Protein AF-A0AAU2F247-F1 (afdb_monomer_lite)

Sequence (171 aa):
MTEKNTLPVDIETMRTSARTVLAPDAQAPSAPELDTLTLLLTGHLALVIPELERVAAGRGDDDDMPRVCARMAISESRRKLGITPGPGLSAQLAYARRLSRSLNALCDHYEDLHADCRQTEALPLPHSTGLLLQPRCGCSCHDHTEAASAQPSVSPHQGLGKSVDARPVAS

Secondary structure (DSSP, 8-state):
------PPP-HHHHHHHHHTTT-TTPPPPPHHHHHHHHHHHHHHHHHHHHHHHHHHHH---TT-HHHHHHHHHHHHHHHHHTPPPPSSHHHHHHHHHHHHHHHHHHHHHHHHHTTT-TTS--EEPTT-SS-EE-----STTS--GGGS-----------------------

Radius of gyration: 27.27 Å; chains: 1; bounding box: 109×45×40 Å

pLDDT: mean 77.47, std 20.23, range [32.44, 97.75]

Structure (mmCIF, N/CA/C/O backbone):
data_AF-A0AAU2F247-F1
#
_entry.id   AF-A0AAU2F247-F1
#
loop_
_atom_site.group_PDB
_atom_site.id
_atom_site.type_symbol
_atom_site.label_atom_id
_atom_site.label_alt_id
_atom_site.label_comp_id
_atom_site.label_asym_id
_atom_site.label_entity_id
_atom_site.label_seq_id
_atom_site.pdbx_PDB_ins_code
_atom_site.Cartn_x
_atom_site.Cartn_y
_atom_site.Cartn_z
_atom_site.occupancy
_atom_site.B_iso_or_equiv
_atom_site.auth_seq_id
_atom_site.auth_comp_id
_atom_site.auth_asym_id
_atom_site.auth_atom_id
_atom_site.pdbx_PDB_model_num
ATOM 1 N N . MET A 1 1 ? 25.758 -14.822 6.955 1.00 32.44 1 MET A N 1
ATOM 2 C CA . MET A 1 1 ? 25.325 -13.935 5.858 1.00 32.44 1 MET A CA 1
ATOM 3 C C . MET A 1 1 ? 23.984 -14.467 5.406 1.00 32.44 1 MET A C 1
ATOM 5 O O . MET A 1 1 ? 23.939 -15.553 4.852 1.00 32.44 1 MET A O 1
ATOM 9 N N . THR A 1 2 ? 22.898 -13.829 5.837 1.00 33.75 2 THR A N 1
ATOM 10 C CA . THR A 1 2 ? 21.540 -14.359 5.662 1.00 33.75 2 THR A CA 1
ATOM 11 C C . THR A 1 2 ? 21.053 -13.978 4.274 1.00 33.75 2 THR A C 1
ATOM 13 O O . THR A 1 2 ? 20.750 -12.814 4.022 1.00 33.75 2 THR A O 1
ATOM 16 N N . GLU A 1 3 ? 21.040 -14.959 3.383 1.00 38.84 3 GLU A N 1
ATOM 17 C CA . GLU A 1 3 ? 20.432 -14.903 2.060 1.00 38.84 3 GLU A CA 1
ATOM 18 C C . GLU A 1 3 ? 18.950 -14.536 2.235 1.00 38.84 3 GLU A C 1
ATOM 20 O O . GLU A 1 3 ? 18.140 -15.322 2.731 1.00 38.84 3 GLU A O 1
ATOM 25 N N . LYS A 1 4 ? 18.599 -13.277 1.947 1.00 40.19 4 LYS A N 1
ATOM 26 C CA . LYS A 1 4 ? 17.208 -12.823 1.956 1.00 40.19 4 LYS A CA 1
ATOM 27 C C . LYS A 1 4 ? 16.570 -13.295 0.661 1.00 40.19 4 LYS A C 1
ATOM 29 O O . LYS A 1 4 ? 16.493 -12.550 -0.307 1.00 40.19 4 LYS A O 1
ATOM 34 N N . ASN A 1 5 ? 16.102 -14.536 0.671 1.00 40.69 5 ASN A N 1
ATOM 35 C CA . ASN A 1 5 ? 15.157 -15.024 -0.319 1.00 40.69 5 ASN A CA 1
ATOM 36 C C . ASN A 1 5 ? 13.810 -14.315 -0.071 1.00 40.69 5 ASN A C 1
ATOM 38 O O . ASN A 1 5 ? 12.922 -14.845 0.595 1.00 40.69 5 ASN A O 1
ATOM 42 N N . THR A 1 6 ? 13.700 -13.050 -0.485 1.00 50.34 6 THR A N 1
ATOM 43 C CA . THR A 1 6 ? 12.452 -12.287 -0.429 1.00 50.34 6 THR A CA 1
ATOM 44 C C . THR A 1 6 ? 11.527 -12.837 -1.497 1.00 50.34 6 THR A C 1
ATOM 46 O O . THR A 1 6 ? 11.653 -12.503 -2.674 1.00 50.34 6 THR A O 1
ATOM 49 N N . LEU A 1 7 ? 10.608 -13.706 -1.078 1.00 57.16 7 LEU A N 1
ATOM 50 C CA . LEU A 1 7 ? 9.407 -13.971 -1.858 1.00 57.16 7 LEU A CA 1
ATOM 51 C C . LEU A 1 7 ? 8.731 -12.621 -2.162 1.00 57.16 7 LEU A C 1
ATOM 53 O O . LEU A 1 7 ? 8.728 -11.749 -1.283 1.00 57.16 7 LEU A O 1
ATOM 57 N N . PRO A 1 8 ? 8.204 -12.422 -3.383 1.00 70.94 8 PRO A N 1
ATOM 58 C CA . PRO A 1 8 ? 7.508 -11.191 -3.734 1.00 70.94 8 PRO A CA 1
ATOM 59 C C . PRO A 1 8 ? 6.385 -10.922 -2.727 1.00 70.94 8 PRO A C 1
ATOM 61 O O . PRO A 1 8 ? 5.745 -11.852 -2.229 1.00 70.94 8 PRO A O 1
ATOM 64 N N . VAL A 1 9 ? 6.177 -9.648 -2.393 1.00 84.25 9 VAL A N 1
ATOM 65 C CA . VAL A 1 9 ? 5.098 -9.241 -1.486 1.00 84.25 9 VAL A CA 1
ATOM 66 C C . VAL A 1 9 ? 3.746 -9.687 -2.043 1.00 84.25 9 VAL A C 1
ATOM 68 O O . VAL A 1 9 ? 3.483 -9.567 -3.237 1.00 84.25 9 VAL A O 1
ATOM 71 N N . ASP A 1 10 ? 2.877 -10.195 -1.171 1.00 89.31 10 ASP A N 1
ATOM 72 C CA . ASP A 1 10 ? 1.531 -10.617 -1.556 1.00 89.31 10 ASP A CA 1
ATOM 73 C C . ASP A 1 10 ? 0.613 -9.394 -1.704 1.00 89.31 10 ASP A C 1
ATOM 75 O O . ASP A 1 10 ? -0.047 -8.943 -0.759 1.00 89.31 10 ASP A O 1
ATOM 79 N N . ILE A 1 11 ? 0.614 -8.832 -2.913 1.00 91.31 11 ILE A N 1
ATOM 80 C CA . ILE A 1 11 ? -0.164 -7.645 -3.266 1.00 91.31 11 ILE A CA 1
ATOM 81 C C . ILE A 1 11 ? -1.672 -7.895 -3.149 1.00 91.31 11 ILE A C 1
ATOM 83 O O . ILE A 1 11 ? -2.408 -7.004 -2.717 1.00 91.31 11 ILE A O 1
ATOM 87 N N . GLU A 1 12 ? -2.151 -9.099 -3.468 1.00 91.50 12 GLU A N 1
ATOM 88 C CA . GLU A 1 12 ? -3.576 -9.429 -3.385 1.00 91.50 12 GLU A CA 1
ATOM 89 C C . GLU A 1 12 ? -4.066 -9.402 -1.932 1.00 91.50 12 GLU A C 1
ATOM 91 O O . GLU A 1 12 ? -5.076 -8.756 -1.615 1.00 91.50 12 GLU A O 1
ATOM 96 N N . THR A 1 13 ? -3.307 -10.012 -1.019 1.00 92.62 13 THR A N 1
ATOM 97 C CA . THR A 1 13 ? -3.592 -9.970 0.420 1.00 92.62 13 THR A CA 1
ATOM 98 C C . THR A 1 13 ? -3.539 -8.538 0.962 1.00 92.62 13 THR A C 1
ATOM 100 O O . THR A 1 13 ? -4.414 -8.128 1.742 1.00 92.62 13 THR A O 1
ATOM 103 N N . MET A 1 14 ? -2.558 -7.735 0.536 1.00 95.50 14 MET A N 1
ATOM 104 C CA . MET A 1 14 ? -2.442 -6.327 0.940 1.00 95.50 14 MET A CA 1
ATOM 105 C C . MET A 1 14 ? -3.638 -5.489 0.467 1.00 95.50 14 MET A C 1
ATOM 107 O O . MET A 1 14 ? -4.233 -4.763 1.271 1.00 95.50 14 MET A O 1
ATOM 111 N N . ARG A 1 15 ? -4.045 -5.622 -0.803 1.00 94.50 15 ARG A N 1
ATOM 112 C CA . ARG A 1 15 ? -5.218 -4.935 -1.372 1.00 94.50 15 ARG A CA 1
ATOM 113 C C . ARG A 1 15 ? -6.506 -5.347 -0.671 1.00 94.50 15 ARG A C 1
ATOM 115 O O . ARG A 1 15 ? -7.331 -4.489 -0.354 1.00 94.50 15 ARG A O 1
ATOM 122 N N . THR A 1 16 ? -6.671 -6.638 -0.392 1.00 93.25 16 THR A N 1
ATOM 123 C CA . THR A 1 16 ? -7.823 -7.156 0.357 1.00 93.25 16 THR A CA 1
ATOM 124 C C . THR A 1 16 ? -7.899 -6.508 1.738 1.00 93.25 16 THR A C 1
ATOM 126 O O . THR A 1 16 ? -8.932 -5.947 2.099 1.00 93.25 16 THR A O 1
ATOM 129 N N . SER A 1 17 ? -6.775 -6.465 2.459 1.00 92.25 17 SER A N 1
ATOM 130 C CA . SER A 1 17 ? -6.684 -5.832 3.782 1.00 92.25 17 SER A CA 1
ATOM 131 C C . SER A 1 17 ? -6.992 -4.327 3.740 1.00 92.25 17 SER A C 1
ATOM 133 O O . SER A 1 17 ? -7.714 -3.813 4.593 1.00 92.25 17 SER A O 1
ATOM 135 N N . ALA A 1 18 ? -6.476 -3.608 2.737 1.00 93.31 18 ALA A N 1
ATOM 136 C CA . ALA A 1 18 ? -6.719 -2.175 2.556 1.00 93.31 18 ALA A CA 1
ATOM 137 C C . ALA A 1 18 ? -8.188 -1.853 2.236 1.00 93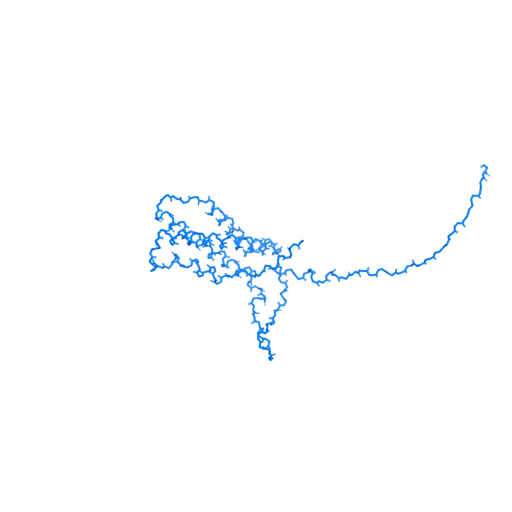.31 18 ALA A C 1
ATOM 139 O O . ALA A 1 18 ? -8.714 -0.818 2.653 1.00 93.31 18 ALA A O 1
ATOM 140 N N . ARG A 1 19 ? -8.873 -2.725 1.489 1.00 90.75 19 ARG A N 1
ATOM 141 C CA . ARG A 1 19 ? -10.272 -2.518 1.087 1.00 90.75 19 ARG A CA 1
ATOM 142 C C . ARG A 1 19 ? -11.252 -2.649 2.252 1.00 90.75 19 ARG A C 1
ATOM 144 O O . ARG A 1 19 ? -12.287 -1.986 2.216 1.00 90.75 19 ARG A O 1
ATOM 151 N N . THR A 1 20 ? -10.899 -3.380 3.310 1.00 88.88 20 THR A N 1
ATOM 152 C CA . THR A 1 20 ? -11.752 -3.612 4.489 1.00 88.88 20 THR A CA 1
ATOM 153 C C . THR A 1 20 ? -12.327 -2.328 5.108 1.00 88.88 20 THR A C 1
ATOM 155 O O . THR A 1 20 ? -13.498 -2.306 5.466 1.00 88.88 20 THR A O 1
ATOM 158 N N . VAL A 1 21 ? -11.562 -1.227 5.199 1.00 86.56 21 VAL A N 1
ATOM 159 C CA . VAL A 1 21 ? -12.059 0.059 5.765 1.00 86.56 21 VAL A CA 1
ATOM 160 C C . VAL A 1 21 ? -12.535 1.079 4.729 1.00 86.56 21 VAL A C 1
ATOM 162 O O . VAL A 1 21 ? -12.974 2.180 5.097 1.00 86.56 21 VAL A O 1
ATOM 165 N N . LEU A 1 22 ? -12.362 0.768 3.443 1.00 85.94 22 LEU A N 1
ATOM 166 C CA . LEU A 1 22 ? -12.654 1.670 2.330 1.00 85.94 22 LEU A CA 1
ATOM 167 C C . LEU A 1 22 ? -13.985 1.361 1.642 1.00 85.94 22 LEU A C 1
ATOM 169 O O . LEU A 1 22 ? -14.451 2.215 0.889 1.00 85.94 22 LEU A O 1
ATOM 173 N N . ALA A 1 23 ? -14.592 0.193 1.884 1.00 80.81 23 ALA A N 1
ATOM 174 C CA . ALA A 1 23 ? -15.866 -0.151 1.263 1.00 80.81 23 ALA A CA 1
ATOM 175 C C . ALA A 1 23 ? -16.963 0.873 1.651 1.00 80.81 23 ALA A C 1
ATOM 177 O O . ALA A 1 23 ? -17.081 1.214 2.834 1.00 80.81 23 ALA A O 1
ATOM 178 N N . PRO A 1 24 ? -17.740 1.399 0.680 1.00 68.25 24 PRO A N 1
ATOM 179 C CA . PRO A 1 24 ? -18.752 2.437 0.922 1.00 68.25 24 PRO A CA 1
ATOM 180 C C . PRO A 1 24 ? -19.832 2.036 1.933 1.00 68.25 24 PRO A C 1
ATOM 182 O O . PRO A 1 24 ? -20.401 2.892 2.605 1.00 68.25 24 PRO A O 1
ATOM 185 N N . ASP A 1 25 ? -20.095 0.738 2.027 1.00 71.06 25 ASP A N 1
ATOM 186 C CA . ASP A 1 25 ? -21.099 0.071 2.847 1.00 71.06 25 ASP A CA 1
ATOM 187 C C . ASP A 1 25 ? -20.491 -0.715 4.021 1.00 71.06 25 ASP A C 1
ATOM 189 O O . ASP A 1 25 ? -21.210 -1.425 4.725 1.00 71.06 25 ASP A O 1
ATOM 193 N N . ALA A 1 26 ? -19.182 -0.583 4.275 1.00 71.56 26 ALA A N 1
ATOM 194 C CA . ALA A 1 26 ? -18.562 -1.220 5.430 1.00 71.56 26 ALA A CA 1
ATOM 195 C C . ALA A 1 26 ? -19.202 -0.717 6.728 1.00 71.56 26 ALA A C 1
ATOM 197 O O . ALA A 1 26 ? -19.158 0.479 7.045 1.00 71.56 26 ALA A O 1
ATOM 198 N N . GLN A 1 27 ? -19.723 -1.655 7.520 1.00 74.31 27 GLN A N 1
ATOM 199 C CA . GLN A 1 27 ? -20.061 -1.394 8.910 1.00 74.31 27 GLN A CA 1
ATOM 200 C C . GLN A 1 27 ? -18.822 -0.839 9.622 1.00 74.31 27 GLN A C 1
ATOM 202 O O . GLN A 1 27 ? -17.719 -1.369 9.477 1.00 74.31 27 GLN A O 1
ATOM 207 N N . ALA A 1 28 ? -18.999 0.248 10.378 1.00 75.19 28 ALA A N 1
ATOM 208 C CA . ALA A 1 28 ? -17.896 0.848 11.117 1.00 75.19 28 ALA A CA 1
ATOM 209 C C . ALA A 1 28 ? -17.300 -0.192 12.087 1.00 75.19 28 ALA A C 1
ATOM 211 O O . ALA A 1 28 ? -18.057 -0.727 12.904 1.00 75.19 28 ALA A O 1
ATOM 212 N N . PRO A 1 29 ? -15.983 -0.472 12.019 1.00 84.69 29 PRO A N 1
ATOM 213 C CA . PRO A 1 29 ? -15.347 -1.410 12.931 1.00 84.69 29 PRO A CA 1
ATOM 214 C C . PRO A 1 29 ? -15.520 -0.950 14.377 1.00 84.69 29 PRO A C 1
ATOM 216 O O . PRO A 1 29 ? -15.470 0.252 14.670 1.00 84.69 29 PRO A O 1
ATOM 219 N N . SER A 1 30 ? -15.674 -1.901 15.290 1.00 88.81 30 SER A N 1
ATOM 220 C CA . SER A 1 30 ? -15.529 -1.625 16.716 1.00 88.81 30 SER A CA 1
ATOM 221 C C . SER A 1 30 ? -14.104 -1.142 17.025 1.00 88.81 30 SER A C 1
ATOM 223 O O . SER A 1 30 ? -13.172 -1.348 16.247 1.00 88.81 30 SER A O 1
ATOM 225 N N . ALA A 1 31 ? -13.911 -0.497 18.178 1.00 90.06 31 ALA A N 1
ATOM 226 C CA . ALA A 1 31 ? -12.588 -0.042 18.610 1.00 90.06 31 ALA A CA 1
ATOM 227 C C . ALA A 1 31 ? -11.493 -1.141 18.552 1.00 90.06 31 ALA A C 1
ATOM 229 O O . ALA A 1 31 ? -10.468 -0.891 17.921 1.00 90.06 31 ALA A O 1
ATOM 230 N N . PRO A 1 32 ? -11.689 -2.363 19.098 1.00 92.44 32 PRO A N 1
ATOM 231 C CA . PRO A 1 32 ? -10.650 -3.398 19.041 1.00 92.44 32 PRO A CA 1
ATOM 232 C C . PRO A 1 32 ? -10.385 -3.932 17.622 1.00 92.44 32 PRO A C 1
ATOM 234 O O . PRO A 1 32 ? -9.248 -4.270 17.283 1.00 92.44 32 PRO A O 1
ATOM 237 N N . GLU A 1 33 ? -11.410 -3.997 16.769 1.00 92.81 33 GLU A N 1
ATOM 238 C CA . GLU A 1 33 ? -11.241 -4.378 15.359 1.00 92.81 33 GLU A CA 1
ATOM 239 C C . GLU A 1 33 ? -10.436 -3.319 14.603 1.00 92.81 33 GLU A C 1
ATOM 241 O O . GLU A 1 33 ? -9.561 -3.651 13.804 1.00 92.81 33 GLU A O 1
ATOM 246 N N . LEU A 1 34 ? -10.692 -2.041 14.888 1.00 93.50 34 LEU A N 1
ATOM 247 C CA . LEU A 1 34 ? -9.968 -0.930 14.291 1.00 93.50 34 LEU A CA 1
ATOM 248 C C . LEU A 1 34 ? -8.493 -0.903 14.709 1.00 93.50 34 LEU A C 1
ATOM 250 O O . LEU A 1 34 ? -7.633 -0.647 13.863 1.00 93.50 34 LEU A O 1
ATOM 254 N N . ASP A 1 35 ? -8.191 -1.194 15.975 1.00 93.69 35 ASP A N 1
ATOM 255 C CA . ASP A 1 35 ? -6.814 -1.303 16.469 1.00 93.69 35 ASP A CA 1
ATOM 256 C C . ASP A 1 35 ? -6.075 -2.447 15.762 1.00 93.69 35 ASP A C 1
ATOM 258 O O . ASP A 1 35 ? -4.979 -2.260 15.227 1.00 93.69 35 ASP A O 1
ATOM 262 N N . THR A 1 36 ? -6.721 -3.613 15.671 1.00 95.38 36 THR A N 1
ATOM 263 C CA . THR A 1 36 ? -6.192 -4.790 14.964 1.00 95.38 36 THR A CA 1
ATOM 264 C C . THR A 1 36 ? -5.907 -4.473 13.498 1.00 95.38 36 THR A C 1
ATOM 266 O O . THR A 1 36 ? -4.840 -4.792 12.971 1.00 95.38 36 THR A O 1
ATOM 269 N N . LEU A 1 37 ? -6.839 -3.794 12.833 1.00 93.94 37 LEU A N 1
ATOM 270 C CA . LEU A 1 37 ? -6.707 -3.429 11.431 1.00 93.94 37 LEU A CA 1
ATOM 271 C C . LEU A 1 37 ? -5.626 -2.368 11.213 1.00 93.94 37 LEU A C 1
ATOM 273 O O . LEU A 1 37 ? -4.870 -2.447 10.251 1.00 93.94 37 LEU A O 1
ATOM 277 N N . THR A 1 38 ? -5.489 -1.412 12.129 1.00 95.75 38 THR A N 1
ATOM 278 C CA . THR A 1 38 ? -4.413 -0.413 12.087 1.00 95.75 38 THR A CA 1
ATOM 279 C C . THR A 1 38 ? -3.040 -1.074 12.210 1.00 95.75 38 THR A C 1
ATOM 281 O O . THR A 1 38 ? -2.128 -0.732 11.451 1.00 95.75 38 THR A O 1
ATOM 284 N N . LEU A 1 39 ? -2.895 -2.057 13.105 1.00 96.38 39 LEU A N 1
ATOM 285 C CA . LEU A 1 39 ? -1.674 -2.856 13.225 1.00 96.38 39 LEU A CA 1
ATOM 286 C C . LEU A 1 39 ? -1.388 -3.644 11.942 1.00 96.38 39 LEU A C 1
ATOM 288 O O . LEU A 1 39 ? -0.265 -3.592 11.441 1.00 96.38 39 LEU A O 1
ATOM 292 N N . LEU A 1 40 ? -2.398 -4.306 11.371 1.00 96.69 40 LEU A N 1
ATOM 293 C CA . LEU A 1 40 ? -2.263 -5.061 10.123 1.00 96.69 40 LEU A CA 1
ATOM 294 C C . LEU A 1 40 ? -1.804 -4.166 8.961 1.00 96.69 40 LEU A C 1
ATOM 296 O O . LEU A 1 40 ? -0.839 -4.487 8.271 1.00 96.69 40 LEU A O 1
ATOM 300 N N . LEU A 1 41 ? -2.454 -3.015 8.772 1.00 97.12 41 LEU A N 1
ATOM 301 C CA . LEU A 1 41 ? -2.105 -2.048 7.727 1.00 97.12 41 LEU A CA 1
ATOM 302 C C . LEU A 1 41 ? -0.687 -1.501 7.911 1.00 97.12 41 LEU A C 1
ATOM 304 O O . LEU A 1 41 ? 0.049 -1.349 6.938 1.00 97.12 41 LEU A O 1
ATOM 308 N N . THR A 1 42 ? -0.288 -1.229 9.154 1.00 97.50 42 THR A N 1
ATOM 309 C CA . THR A 1 42 ? 1.073 -0.781 9.475 1.00 97.50 42 THR A CA 1
ATOM 310 C C . THR A 1 42 ? 2.100 -1.872 9.165 1.00 97.50 42 THR A C 1
ATOM 312 O O . THR A 1 42 ? 3.146 -1.573 8.593 1.00 97.50 42 THR A O 1
ATOM 315 N N . GLY A 1 43 ? 1.788 -3.135 9.472 1.00 96.50 43 GLY A N 1
ATOM 316 C CA . GLY A 1 43 ? 2.618 -4.290 9.126 1.00 96.50 43 GLY A CA 1
ATOM 317 C C . GLY A 1 43 ? 2.806 -4.448 7.617 1.00 96.50 43 GLY A C 1
ATOM 318 O O . GLY A 1 43 ? 3.937 -4.557 7.151 1.00 96.50 43 GLY A O 1
ATOM 319 N N . HIS A 1 44 ? 1.725 -4.358 6.838 1.00 97.12 44 HIS A N 1
ATOM 320 C CA . HIS A 1 44 ? 1.797 -4.382 5.371 1.00 97.12 44 HIS A CA 1
ATOM 321 C C . HIS A 1 44 ? 2.653 -3.241 4.814 1.00 97.12 44 HIS A C 1
ATOM 323 O O . HIS A 1 44 ? 3.505 -3.468 3.956 1.00 97.12 44 HIS A O 1
ATOM 329 N N . LEU A 1 45 ? 2.488 -2.023 5.342 1.00 96.88 45 LEU A N 1
ATOM 330 C CA . LEU A 1 45 ? 3.310 -0.873 4.958 1.00 96.88 45 LEU A CA 1
ATOM 331 C C . LEU A 1 45 ? 4.796 -1.079 5.292 1.00 96.88 45 LEU A C 1
ATOM 333 O O . LEU A 1 45 ? 5.655 -0.720 4.489 1.00 96.88 45 LEU A O 1
ATOM 337 N N . ALA A 1 46 ? 5.104 -1.689 6.439 1.00 95.81 46 ALA A N 1
ATOM 338 C CA . ALA A 1 46 ? 6.473 -2.009 6.839 1.00 95.81 46 ALA A CA 1
ATOM 339 C C . ALA A 1 46 ? 7.148 -3.040 5.915 1.00 95.81 46 ALA A C 1
ATOM 341 O O . ALA A 1 46 ? 8.376 -3.057 5.837 1.00 95.81 46 ALA A O 1
ATOM 342 N N . LEU A 1 47 ? 6.369 -3.862 5.203 1.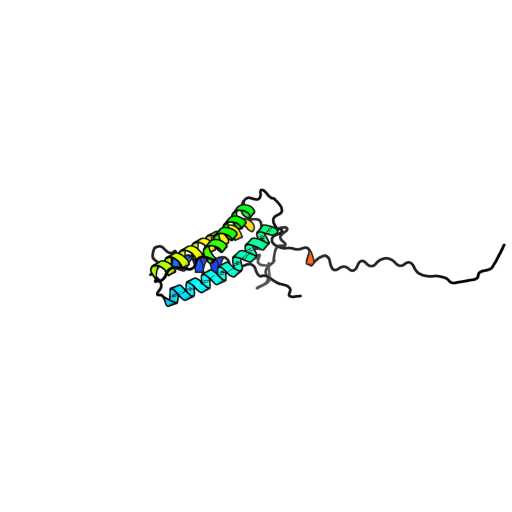00 94.75 47 LEU A N 1
ATOM 343 C CA . LEU A 1 47 ? 6.867 -4.817 4.211 1.00 94.75 47 LEU A CA 1
ATOM 344 C C . LEU A 1 47 ? 6.990 -4.199 2.813 1.00 94.75 47 LEU A C 1
ATOM 346 O O . LEU A 1 47 ? 8.038 -4.313 2.184 1.00 94.75 47 LEU A O 1
ATOM 350 N N . VAL A 1 48 ? 5.942 -3.528 2.325 1.00 95.56 48 VAL A N 1
ATOM 351 C CA . VAL A 1 48 ? 5.909 -3.043 0.935 1.00 95.56 48 VAL A CA 1
ATOM 352 C C . VAL A 1 48 ? 6.819 -1.839 0.707 1.00 95.56 48 VAL A C 1
ATOM 354 O O . VAL A 1 48 ? 7.407 -1.723 -0.360 1.00 95.56 48 VAL A O 1
ATOM 357 N N . ILE A 1 49 ? 6.987 -0.950 1.695 1.00 96.25 49 ILE A N 1
ATOM 358 C CA . ILE A 1 49 ? 7.845 0.237 1.552 1.00 96.25 49 ILE A CA 1
ATOM 359 C C . ILE A 1 49 ? 9.300 -0.136 1.215 1.00 96.25 49 ILE A C 1
ATOM 361 O O . ILE A 1 49 ? 9.787 0.342 0.191 1.00 96.25 49 ILE A O 1
ATOM 365 N N . PRO A 1 50 ? 10.012 -0.954 2.020 1.00 94.25 50 PRO A N 1
ATOM 366 C CA . PRO A 1 50 ? 11.401 -1.294 1.714 1.00 94.25 50 PRO A CA 1
ATOM 367 C C . PRO A 1 50 ? 11.537 -2.102 0.419 1.00 94.25 50 PRO A C 1
ATOM 369 O O . PRO A 1 50 ? 12.532 -1.964 -0.288 1.00 94.25 50 PRO A O 1
ATOM 372 N N . GLU A 1 51 ? 10.539 -2.918 0.082 1.00 92.06 51 GLU A N 1
ATOM 373 C CA . GLU A 1 51 ? 10.549 -3.671 -1.169 1.00 92.06 51 GLU A CA 1
ATOM 374 C C . GLU A 1 51 ? 10.395 -2.750 -2.387 1.00 92.06 51 GLU A C 1
ATOM 376 O O . GLU A 1 51 ? 11.156 -2.848 -3.349 1.00 92.06 51 GLU A O 1
ATOM 381 N N . LEU A 1 52 ? 9.471 -1.792 -2.330 1.00 92.62 52 LEU A N 1
ATOM 382 C CA . LEU A 1 52 ? 9.276 -0.823 -3.402 1.00 92.62 52 LEU A CA 1
ATOM 383 C C . LEU A 1 52 ? 10.506 0.082 -3.576 1.00 92.62 52 LEU A C 1
ATOM 385 O O . LEU A 1 52 ? 10.860 0.424 -4.701 1.00 92.62 52 LEU A O 1
ATOM 389 N N . GLU A 1 53 ? 11.201 0.425 -2.485 1.00 93.62 53 GLU A N 1
ATOM 390 C CA . GLU A 1 53 ? 12.487 1.131 -2.543 1.00 93.62 53 GLU A CA 1
ATOM 391 C C . GLU A 1 53 ? 13.560 0.325 -3.268 1.00 93.62 53 GLU A C 1
ATOM 393 O O . GLU A 1 53 ? 14.261 0.874 -4.118 1.00 93.62 53 GLU A O 1
ATOM 398 N N . ARG A 1 54 ? 13.678 -0.969 -2.949 1.00 89.81 54 ARG A N 1
ATOM 399 C CA . ARG A 1 54 ? 14.633 -1.880 -3.588 1.00 89.81 54 ARG A CA 1
ATOM 400 C C . ARG A 1 54 ? 14.382 -1.963 -5.092 1.00 89.81 54 ARG A C 1
ATOM 402 O O . ARG A 1 54 ? 15.311 -1.796 -5.878 1.00 89.81 54 ARG A O 1
ATOM 409 N N . VAL A 1 55 ? 13.129 -2.181 -5.484 1.00 87.94 55 VAL A N 1
ATOM 410 C CA . VAL A 1 55 ? 12.719 -2.304 -6.890 1.00 87.94 55 VAL A CA 1
ATOM 411 C C . VAL A 1 55 ? 12.944 -0.987 -7.635 1.00 87.94 55 VAL A C 1
ATOM 413 O O . VAL A 1 55 ? 13.534 -0.978 -8.714 1.00 87.94 55 VAL A O 1
ATOM 416 N N . ALA A 1 56 ? 12.543 0.140 -7.040 1.00 89.88 56 ALA A N 1
ATOM 417 C CA . ALA A 1 56 ? 12.758 1.461 -7.620 1.00 89.88 56 ALA A CA 1
ATOM 418 C C . ALA A 1 56 ? 14.254 1.780 -7.786 1.00 89.88 56 ALA A C 1
ATOM 420 O O . ALA A 1 56 ? 14.643 2.336 -8.808 1.00 89.88 56 ALA A O 1
ATOM 421 N N . ALA A 1 57 ? 15.106 1.415 -6.822 1.00 87.56 57 ALA A N 1
ATOM 422 C CA . ALA A 1 57 ? 16.552 1.633 -6.905 1.00 87.56 57 ALA A CA 1
ATOM 423 C C . ALA A 1 57 ? 17.229 0.806 -8.012 1.00 87.56 57 ALA A C 1
ATOM 425 O O . ALA A 1 57 ? 18.254 1.229 -8.539 1.00 87.56 57 ALA A O 1
ATOM 426 N N . GLY A 1 58 ? 16.656 -0.343 -8.385 1.00 82.69 58 GLY A N 1
ATOM 427 C CA . GLY A 1 58 ? 17.157 -1.161 -9.489 1.00 82.69 58 GLY A CA 1
ATOM 428 C C . GLY A 1 58 ? 16.916 -0.552 -10.874 1.00 82.69 58 GLY A C 1
ATOM 429 O O . GLY A 1 58 ? 17.565 -0.952 -11.840 1.00 82.69 58 GLY A O 1
ATOM 430 N N . ARG A 1 59 ? 15.989 0.399 -11.032 1.00 79.31 59 ARG A N 1
ATOM 431 C CA . ARG A 1 59 ? 15.673 0.993 -12.342 1.00 79.31 59 ARG A CA 1
ATOM 432 C C . ARG A 1 59 ? 16.671 2.108 -12.679 1.00 79.31 59 ARG A C 1
ATOM 434 O O . ARG A 1 59 ? 16.857 3.039 -11.900 1.00 79.31 59 ARG A O 1
ATOM 441 N N . GLY A 1 60 ? 17.332 1.990 -13.832 1.00 68.69 60 GLY A N 1
ATOM 442 C CA . GLY A 1 60 ? 18.522 2.777 -14.185 1.00 68.69 60 GLY A CA 1
ATOM 443 C C . GLY A 1 60 ? 18.285 4.130 -14.864 1.00 68.69 60 GLY A C 1
ATOM 444 O O . GLY A 1 60 ? 19.255 4.849 -15.068 1.00 68.69 60 GLY A O 1
ATOM 445 N N . ASP A 1 61 ? 17.045 4.479 -15.215 1.00 75.06 61 ASP A N 1
ATOM 446 C CA . ASP A 1 61 ? 16.741 5.728 -15.925 1.00 75.06 61 ASP A CA 1
ATOM 447 C C . ASP A 1 61 ? 16.164 6.785 -14.975 1.00 75.06 61 ASP A C 1
ATOM 449 O O . ASP A 1 61 ? 15.213 6.520 -14.231 1.00 75.06 61 ASP A O 1
ATOM 453 N N . ASP A 1 62 ? 16.760 7.979 -14.991 1.00 64.81 62 ASP A N 1
ATOM 454 C CA . ASP A 1 62 ? 16.335 9.103 -14.166 1.00 64.81 62 ASP A CA 1
ATOM 455 C C . ASP A 1 62 ? 14.973 9.686 -14.543 1.00 64.81 62 ASP A C 1
ATOM 457 O O . ASP A 1 62 ? 14.250 10.129 -13.645 1.00 64.81 62 ASP A O 1
ATOM 461 N N . ASP A 1 63 ? 14.565 9.521 -15.802 1.00 72.00 63 ASP A N 1
ATOM 462 C CA . ASP A 1 63 ? 13.274 9.963 -16.333 1.00 72.00 63 ASP A CA 1
ATOM 463 C C . ASP A 1 63 ? 12.194 8.860 -16.315 1.00 72.00 63 ASP A C 1
ATOM 465 O O . ASP A 1 63 ? 11.086 9.039 -16.832 1.00 72.00 63 ASP A O 1
ATOM 469 N N . ASP A 1 64 ? 12.467 7.720 -15.669 1.00 86.31 64 ASP A N 1
ATOM 470 C CA . ASP A 1 64 ? 11.491 6.644 -15.495 1.00 86.31 64 ASP A CA 1
ATOM 471 C C . ASP A 1 64 ? 10.360 7.065 -14.541 1.00 86.31 64 ASP A C 1
ATOM 473 O O . ASP A 1 64 ? 10.467 6.998 -13.310 1.00 86.31 64 ASP A O 1
ATOM 477 N N . MET A 1 65 ? 9.245 7.504 -15.127 1.00 90.00 65 MET A N 1
ATOM 478 C CA . MET A 1 65 ? 8.088 8.020 -14.393 1.00 90.00 65 MET A CA 1
ATOM 479 C C . MET A 1 65 ? 7.561 7.049 -13.314 1.00 90.00 65 MET A C 1
ATOM 481 O O . MET A 1 65 ? 7.356 7.511 -12.188 1.00 90.00 65 MET A O 1
ATOM 485 N N . PRO A 1 66 ? 7.399 5.727 -13.558 1.00 91.00 66 PRO A N 1
ATOM 486 C CA . PRO A 1 66 ? 7.010 4.772 -12.513 1.00 91.00 66 PRO A CA 1
ATOM 487 C C . PRO A 1 66 ? 7.912 4.816 -11.272 1.00 91.00 66 PRO A C 1
ATOM 489 O O . PRO A 1 66 ? 7.418 4.855 -10.142 1.00 91.00 66 PRO A O 1
ATOM 492 N N . ARG A 1 67 ? 9.236 4.890 -11.456 1.00 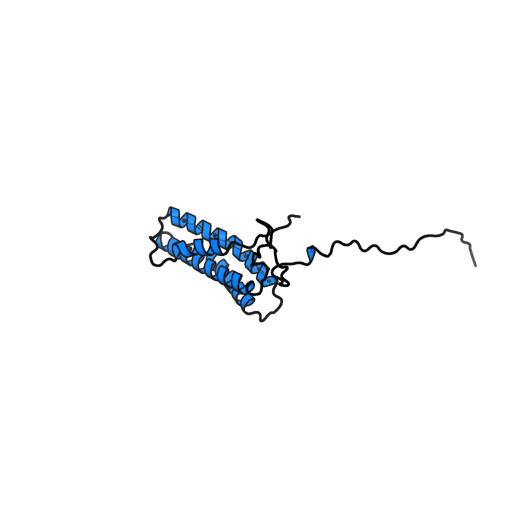91.06 67 ARG A N 1
ATOM 493 C CA . ARG A 1 67 ? 10.208 5.009 -10.359 1.00 91.06 67 ARG A CA 1
ATOM 494 C C . ARG A 1 67 ? 10.067 6.324 -9.602 1.00 91.06 67 ARG A C 1
ATOM 496 O O . ARG A 1 67 ? 10.108 6.321 -8.369 1.00 91.06 67 ARG A O 1
ATOM 503 N N . VAL A 1 68 ? 9.873 7.440 -10.304 1.00 93.06 68 VAL A N 1
ATOM 504 C CA . VAL A 1 68 ? 9.641 8.751 -9.674 1.00 93.06 68 VAL A CA 1
ATOM 505 C C . VAL A 1 68 ? 8.353 8.734 -8.844 1.00 93.06 68 VAL A C 1
ATOM 507 O O . VAL A 1 68 ? 8.376 9.103 -7.665 1.00 93.06 68 VAL A O 1
ATOM 510 N N . CYS A 1 69 ? 7.248 8.243 -9.413 1.00 94.38 69 CYS A N 1
ATOM 511 C CA . CYS A 1 69 ? 5.964 8.111 -8.726 1.00 94.38 69 CYS A CA 1
ATOM 512 C C . CYS A 1 69 ? 6.072 7.231 -7.472 1.00 94.38 69 CYS A C 1
ATOM 514 O O . CYS A 1 69 ? 5.648 7.652 -6.392 1.00 94.38 69 CYS A O 1
ATOM 516 N N . ALA A 1 70 ? 6.720 6.067 -7.576 1.00 95.00 70 ALA A N 1
ATOM 517 C CA . ALA A 1 70 ? 6.928 5.164 -6.448 1.00 95.00 70 ALA A CA 1
ATOM 518 C C . ALA A 1 70 ? 7.708 5.829 -5.301 1.00 95.00 70 ALA A C 1
ATOM 520 O O . ALA A 1 70 ? 7.283 5.772 -4.144 1.00 95.00 70 ALA A O 1
ATOM 521 N N . ARG A 1 71 ? 8.811 6.533 -5.596 1.00 95.38 71 ARG A N 1
ATOM 522 C CA . ARG A 1 71 ? 9.618 7.239 -4.577 1.00 95.38 71 ARG A CA 1
ATOM 523 C C . ARG A 1 71 ? 8.828 8.327 -3.849 1.00 95.38 71 ARG A C 1
ATOM 525 O O . ARG A 1 71 ? 8.967 8.490 -2.629 1.00 95.38 71 ARG A O 1
ATOM 532 N N . MET A 1 72 ? 7.989 9.061 -4.575 1.00 96.62 72 MET A N 1
ATOM 533 C CA . MET A 1 72 ? 7.111 10.070 -3.983 1.00 96.62 72 MET A CA 1
ATOM 534 C C . MET A 1 72 ? 6.051 9.424 -3.086 1.00 96.62 72 MET A C 1
ATOM 536 O O . MET A 1 72 ? 5.849 9.871 -1.954 1.00 96.62 72 MET A O 1
ATOM 540 N N . ALA A 1 73 ? 5.433 8.332 -3.539 1.00 96.69 73 ALA A N 1
ATOM 541 C CA . ALA A 1 73 ? 4.444 7.593 -2.761 1.00 96.69 73 ALA A CA 1
ATOM 542 C C . ALA A 1 73 ? 5.034 6.970 -1.485 1.00 96.69 73 ALA A C 1
ATOM 544 O O . ALA A 1 73 ? 4.387 7.005 -0.432 1.00 96.69 73 ALA A O 1
ATOM 545 N N . ILE A 1 74 ? 6.271 6.465 -1.541 1.00 97.69 74 ILE A N 1
ATOM 546 C CA . ILE A 1 74 ? 7.029 5.992 -0.371 1.00 97.69 74 ILE A CA 1
ATOM 547 C C . ILE A 1 74 ? 7.211 7.123 0.641 1.00 97.69 74 ILE A C 1
ATOM 549 O O . ILE A 1 74 ? 6.865 6.970 1.816 1.00 97.69 74 ILE A O 1
ATOM 553 N N . SER A 1 75 ? 7.725 8.268 0.187 1.00 96.94 75 SER A N 1
ATOM 554 C CA . SER A 1 75 ? 8.013 9.418 1.052 1.00 96.94 75 SER A CA 1
ATOM 555 C C . SER A 1 75 ? 6.748 9.926 1.747 1.00 96.94 75 SER A C 1
ATOM 557 O O . SER A 1 75 ? 6.730 10.126 2.963 1.00 96.94 75 SER A O 1
ATOM 559 N N . GLU A 1 76 ? 5.654 10.056 0.996 1.00 97.75 76 GLU A N 1
ATOM 560 C CA . GLU A 1 76 ? 4.363 10.470 1.541 1.00 97.75 76 GLU A CA 1
ATOM 561 C C . GLU A 1 76 ? 3.778 9.426 2.506 1.00 97.75 76 GLU A C 1
ATOM 563 O O . GLU A 1 76 ? 3.224 9.777 3.549 1.00 97.75 76 GLU A O 1
ATOM 568 N N . SER A 1 77 ? 3.922 8.133 2.215 1.00 97.69 77 SER A N 1
ATOM 569 C CA . SER A 1 77 ? 3.425 7.072 3.100 1.00 97.69 77 SER A CA 1
ATOM 570 C C . SER A 1 77 ? 4.202 7.011 4.415 1.00 97.69 77 SER A C 1
ATOM 572 O O . SER A 1 77 ? 3.587 6.901 5.476 1.00 97.69 77 SER A O 1
ATOM 574 N N . ARG A 1 78 ? 5.528 7.199 4.387 1.00 97.44 78 ARG A N 1
ATOM 575 C CA . ARG A 1 78 ? 6.345 7.356 5.603 1.00 97.44 78 ARG A CA 1
ATOM 576 C C . ARG A 1 78 ? 5.927 8.567 6.424 1.00 97.44 78 ARG A C 1
ATOM 578 O O . ARG A 1 78 ? 5.768 8.457 7.637 1.00 97.44 78 ARG A O 1
ATOM 585 N N . ARG A 1 79 ? 5.692 9.708 5.769 1.00 96.38 79 ARG A N 1
ATOM 586 C CA . ARG A 1 79 ? 5.185 10.910 6.443 1.00 96.38 79 ARG A CA 1
ATOM 587 C C . ARG A 1 79 ? 3.864 10.626 7.157 1.00 96.38 79 ARG A C 1
ATOM 589 O O . ARG A 1 79 ? 3.698 11.035 8.300 1.00 96.38 79 ARG A O 1
ATOM 596 N N . LYS A 1 80 ? 2.937 9.920 6.504 1.00 93.06 80 LYS A N 1
ATOM 597 C CA . LYS A 1 80 ? 1.637 9.550 7.083 1.00 93.06 80 LYS A CA 1
ATOM 598 C C . LYS A 1 80 ? 1.759 8.573 8.253 1.00 93.06 80 LYS A C 1
ATOM 600 O O . LYS A 1 80 ? 1.017 8.738 9.214 1.00 93.06 80 LYS A O 1
ATOM 605 N N . LEU A 1 81 ? 2.682 7.610 8.190 1.00 94.31 81 LEU A N 1
ATOM 606 C CA . LEU A 1 81 ? 2.978 6.681 9.290 1.00 94.31 81 LEU A CA 1
ATOM 607 C C . LEU A 1 81 ? 3.529 7.388 10.535 1.00 94.31 81 LEU A C 1
ATOM 609 O O . LEU A 1 81 ? 3.296 6.938 11.649 1.00 94.31 81 LEU A O 1
ATOM 613 N N . GLY A 1 82 ? 4.238 8.505 10.356 1.00 92.06 82 GLY A N 1
ATOM 614 C CA . GLY A 1 82 ? 4.745 9.318 11.465 1.00 92.06 82 GLY A CA 1
ATOM 615 C C . GLY A 1 82 ? 3.685 10.168 12.177 1.00 92.06 82 GLY A C 1
ATOM 616 O O . GLY A 1 82 ? 4.021 10.882 13.119 1.00 92.06 82 GLY A O 1
ATOM 617 N N . ILE A 1 83 ? 2.423 10.149 11.732 1.00 93.50 83 ILE A N 1
ATOM 618 C CA . ILE A 1 83 ? 1.345 10.939 12.337 1.00 93.50 83 ILE A CA 1
ATOM 619 C C . ILE A 1 83 ? 0.716 10.153 13.484 1.00 93.50 83 ILE A C 1
ATOM 621 O O . ILE A 1 83 ? 0.107 9.110 13.263 1.00 93.50 83 ILE A O 1
ATOM 625 N N . THR A 1 84 ? 0.753 10.715 14.690 1.00 92.88 84 THR A N 1
ATOM 626 C CA . THR A 1 84 ? -0.045 10.205 15.810 1.00 92.88 84 THR A CA 1
ATOM 627 C C . THR A 1 84 ? -1.517 10.591 15.619 1.00 92.88 84 THR A C 1
ATOM 629 O O . THR A 1 84 ? -1.821 11.785 15.520 1.00 92.88 84 THR A O 1
ATOM 632 N N . PRO A 1 85 ? -2.455 9.628 15.562 1.00 92.50 85 PRO A N 1
ATOM 633 C CA . PRO A 1 85 ? -3.878 9.935 15.482 1.00 92.50 85 PRO A CA 1
ATOM 634 C C . PRO A 1 85 ? -4.390 10.589 16.771 1.00 92.50 85 PRO A C 1
ATOM 636 O O . PRO A 1 85 ? -3.938 10.278 17.872 1.00 92.50 85 PRO A O 1
ATOM 639 N N . GLY A 1 86 ? -5.367 11.490 16.632 1.00 91.44 86 GLY A N 1
ATOM 640 C CA . GLY A 1 86 ? -6.062 12.084 17.776 1.00 91.44 86 GLY A CA 1
ATOM 641 C C . GLY A 1 86 ? -6.871 11.052 18.581 1.00 91.44 86 GLY A C 1
ATOM 642 O O . GLY A 1 86 ? -7.106 9.932 18.113 1.00 91.44 86 GLY A O 1
ATOM 643 N N . PRO A 1 87 ? -7.326 11.413 19.791 1.00 91.69 87 PRO A N 1
ATOM 644 C CA . PRO A 1 87 ? -8.135 10.519 20.607 1.00 91.69 87 PRO A CA 1
ATOM 645 C C . PRO A 1 87 ? -9.517 10.274 19.979 1.00 91.69 87 PRO A C 1
ATOM 647 O O . PRO A 1 87 ? -10.083 11.140 19.311 1.00 91.69 87 PRO A O 1
ATOM 650 N N . GLY A 1 88 ? -10.085 9.099 20.257 1.00 91.75 88 GLY A N 1
ATOM 651 C CA . GLY A 1 88 ? -11.456 8.739 19.886 1.00 91.75 88 GLY A CA 1
ATOM 652 C C . GLY A 1 88 ? -11.597 7.994 18.554 1.00 91.75 88 GLY A C 1
ATOM 653 O O . GLY A 1 88 ? -10.770 8.103 17.648 1.00 91.75 88 GLY A O 1
ATOM 654 N N . LEU A 1 89 ? -12.694 7.239 18.435 1.00 90.44 89 LEU A N 1
ATOM 655 C CA . LEU A 1 89 ? -12.927 6.277 17.350 1.00 90.44 89 LEU A CA 1
ATOM 656 C C . LEU A 1 89 ? -12.884 6.916 15.953 1.00 90.44 89 LEU A C 1
ATOM 658 O O . LEU A 1 89 ? -12.278 6.364 15.040 1.00 90.44 89 LEU A O 1
ATOM 662 N N . SER A 1 90 ? -13.467 8.105 15.782 1.00 91.00 90 SER A N 1
ATOM 663 C CA . SER A 1 90 ? -13.497 8.796 14.486 1.00 91.00 90 SER A CA 1
ATOM 664 C C . SER A 1 90 ? -12.104 9.194 13.989 1.00 91.00 90 SER A C 1
ATOM 666 O O . SER A 1 90 ? -11.818 9.079 12.797 1.00 91.00 90 SER A O 1
ATOM 668 N N . ALA A 1 91 ? -11.228 9.647 14.893 1.00 93.62 91 ALA A N 1
ATOM 669 C CA . ALA A 1 91 ? -9.858 10.023 14.555 1.00 93.62 91 ALA A CA 1
ATOM 670 C C . ALA A 1 91 ? -9.020 8.788 14.190 1.00 93.62 91 ALA A C 1
ATOM 672 O O . ALA A 1 91 ? -8.317 8.802 13.178 1.00 93.62 91 ALA A O 1
ATOM 673 N N . GLN A 1 92 ? -9.171 7.700 14.952 1.00 93.75 92 GLN A N 1
ATOM 674 C CA . GLN A 1 92 ? -8.545 6.411 14.650 1.00 93.75 92 GLN A CA 1
ATOM 675 C C . GLN A 1 92 ? -9.030 5.850 13.304 1.00 93.75 92 GLN A C 1
ATOM 677 O O . GLN A 1 92 ? -8.230 5.404 12.484 1.00 93.75 92 GLN A O 1
ATOM 682 N N . LEU A 1 93 ? -10.329 5.958 13.001 1.00 93.31 93 LEU A N 1
ATOM 683 C CA . LEU A 1 93 ? -10.892 5.461 11.743 1.00 93.31 93 LEU A CA 1
ATOM 684 C C . LEU A 1 93 ? -10.377 6.263 10.544 1.00 93.31 93 LEU A C 1
ATOM 686 O O . LEU A 1 93 ? -10.043 5.699 9.499 1.00 93.31 93 LEU A O 1
ATOM 690 N N . ALA A 1 94 ? -10.276 7.586 10.688 1.00 93.81 94 ALA A N 1
ATOM 691 C CA . ALA A 1 94 ? -9.681 8.444 9.669 1.00 93.81 94 ALA A CA 1
ATOM 692 C C . ALA A 1 94 ? -8.202 8.097 9.419 1.00 93.81 94 ALA A C 1
ATOM 694 O O . ALA A 1 94 ? -7.749 8.142 8.270 1.00 93.81 94 ALA A O 1
ATOM 695 N N . TYR A 1 95 ? -7.468 7.725 10.470 1.00 96.00 95 TYR A N 1
ATOM 696 C CA . TYR A 1 95 ? -6.084 7.272 10.375 1.00 96.00 95 TYR A CA 1
ATOM 697 C C . TYR A 1 95 ? -5.963 5.920 9.662 1.00 96.00 95 TYR A C 1
ATOM 699 O O . TYR A 1 95 ? -5.262 5.839 8.653 1.00 96.00 95 TYR A O 1
ATOM 707 N N . ALA A 1 96 ? -6.729 4.903 10.061 1.00 95.31 96 ALA A N 1
ATOM 708 C CA . ALA A 1 96 ? -6.740 3.600 9.389 1.00 95.31 96 ALA A CA 1
ATOM 709 C C . ALA A 1 96 ? -7.104 3.710 7.896 1.00 95.31 96 ALA A C 1
ATOM 711 O O . ALA A 1 96 ? -6.451 3.118 7.032 1.00 95.31 96 ALA A O 1
ATOM 712 N N . ARG A 1 97 ? -8.095 4.545 7.549 1.00 95.19 97 ARG A N 1
ATOM 713 C CA . ARG A 1 97 ? -8.453 4.829 6.146 1.00 95.19 97 ARG A CA 1
ATOM 714 C C . ARG A 1 97 ? -7.323 5.511 5.380 1.00 95.19 97 ARG A C 1
ATOM 716 O O . ARG A 1 97 ? -7.124 5.229 4.201 1.00 95.19 97 ARG A O 1
ATOM 723 N N . ARG A 1 98 ? -6.575 6.409 6.025 1.00 96.50 98 ARG A N 1
ATOM 724 C CA . ARG A 1 98 ? -5.400 7.054 5.425 1.00 96.50 98 ARG A CA 1
ATOM 725 C C . ARG A 1 98 ? -4.302 6.031 5.132 1.00 96.50 98 ARG A C 1
ATOM 727 O O . ARG A 1 98 ? -3.781 6.054 4.019 1.00 96.50 98 ARG A O 1
ATOM 734 N N . LEU A 1 99 ? -3.999 5.140 6.080 1.00 97.44 99 LEU A N 1
ATOM 735 C CA . LEU A 1 99 ? -3.037 4.052 5.877 1.00 97.44 99 LEU A CA 1
ATOM 736 C C . LEU A 1 99 ? -3.476 3.128 4.739 1.00 97.44 99 LEU A C 1
ATOM 738 O O . LEU A 1 99 ? -2.680 2.827 3.859 1.00 97.44 99 LEU A O 1
ATOM 742 N N . SER A 1 100 ? -4.758 2.771 4.695 1.00 96.81 100 SER A N 1
ATOM 743 C CA . SER A 1 100 ? -5.316 1.902 3.651 1.00 96.81 100 SER A CA 1
ATOM 744 C C . SER A 1 100 ? -5.194 2.492 2.249 1.00 96.81 100 SER A C 1
ATOM 746 O O . SER A 1 100 ? -4.796 1.798 1.319 1.00 96.81 100 SER A O 1
ATOM 748 N N . ARG A 1 101 ? -5.478 3.791 2.078 1.00 97.19 101 ARG A N 1
ATOM 749 C CA . ARG A 1 101 ? -5.275 4.464 0.782 1.00 97.19 101 ARG A CA 1
ATOM 750 C C . ARG A 1 101 ? -3.803 4.503 0.383 1.00 97.19 101 ARG A C 1
ATOM 752 O O . ARG A 1 101 ? -3.498 4.317 -0.787 1.00 97.19 101 ARG A O 1
ATOM 759 N N . SER A 1 102 ? -2.907 4.736 1.343 1.00 97.62 102 SER A N 1
ATOM 760 C CA . SER A 1 102 ? -1.463 4.668 1.100 1.00 97.62 102 SER A CA 1
ATOM 761 C C . SER A 1 102 ? -1.026 3.265 0.682 1.00 97.62 102 SER A C 1
AT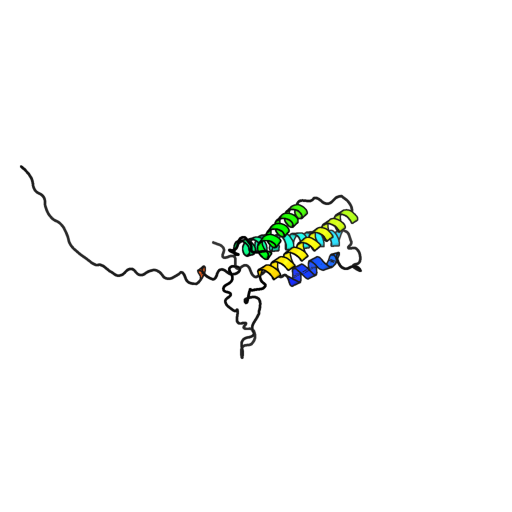OM 763 O O . SER A 1 102 ? -0.294 3.140 -0.291 1.00 97.62 102 SER A O 1
ATOM 765 N N . LEU A 1 103 ? -1.513 2.221 1.355 1.00 97.75 103 LEU A N 1
ATOM 766 C CA . LEU A 1 103 ? -1.198 0.837 1.009 1.00 97.75 103 LEU A CA 1
ATOM 767 C C . LEU A 1 103 ? -1.680 0.481 -0.405 1.00 97.75 103 LEU A C 1
ATOM 769 O O . LEU A 1 103 ? -0.897 -0.060 -1.177 1.00 97.75 103 LEU A O 1
ATOM 773 N N . ASN A 1 104 ? -2.913 0.848 -0.775 1.00 95.88 104 ASN A N 1
ATOM 774 C CA . ASN A 1 104 ? -3.419 0.634 -2.137 1.00 95.88 104 ASN A CA 1
ATOM 775 C C . ASN A 1 104 ? -2.556 1.332 -3.196 1.00 95.88 104 ASN A C 1
ATOM 777 O O . ASN A 1 104 ? -2.180 0.691 -4.168 1.00 95.88 104 ASN A O 1
ATOM 781 N N . ALA A 1 105 ? -2.191 2.600 -2.981 1.00 96.75 105 ALA A N 1
ATOM 782 C CA . ALA A 1 105 ? -1.345 3.328 -3.926 1.00 96.75 105 ALA A CA 1
ATOM 783 C C . ALA A 1 105 ? 0.054 2.699 -4.067 1.00 96.75 105 ALA A C 1
ATOM 785 O O . ALA A 1 105 ? 0.598 2.633 -5.163 1.00 96.75 105 ALA A O 1
ATOM 786 N N . LEU A 1 106 ? 0.644 2.204 -2.973 1.00 97.19 106 LEU A N 1
ATOM 787 C CA . LEU A 1 106 ? 1.924 1.492 -3.039 1.00 97.19 106 LEU A CA 1
ATOM 788 C C . LEU A 1 106 ? 1.802 0.148 -3.767 1.00 97.19 106 LEU A C 1
ATOM 790 O O . LEU A 1 106 ? 2.742 -0.234 -4.455 1.00 97.19 106 LEU A O 1
ATOM 794 N N . CYS A 1 107 ? 0.663 -0.541 -3.649 1.00 95.69 107 CYS A N 1
ATOM 795 C CA . CYS A 1 107 ? 0.377 -1.744 -4.432 1.00 95.69 107 CYS A CA 1
ATOM 796 C C . CYS A 1 107 ? 0.281 -1.430 -5.932 1.00 95.69 107 CYS A C 1
ATOM 798 O O . CYS A 1 107 ? 0.883 -2.143 -6.726 1.00 95.69 107 CYS A O 1
ATOM 800 N N . ASP A 1 108 ? -0.406 -0.343 -6.308 1.00 95.38 108 ASP A N 1
ATOM 801 C CA . ASP A 1 108 ? -0.484 0.111 -7.706 1.00 95.38 108 ASP A CA 1
ATOM 802 C C . ASP A 1 108 ? 0.927 0.388 -8.258 1.00 95.38 108 ASP A C 1
ATOM 804 O O . ASP A 1 108 ? 1.327 -0.161 -9.279 1.00 95.38 108 ASP A O 1
ATOM 808 N N . HIS A 1 109 ? 1.743 1.148 -7.520 1.00 95.19 109 HIS A N 1
ATOM 809 C CA . HIS A 1 109 ? 3.120 1.433 -7.932 1.00 95.19 109 HIS A CA 1
ATOM 810 C C . HIS A 1 109 ? 4.024 0.197 -7.963 1.00 95.19 109 HIS A C 1
ATOM 812 O O . HIS A 1 109 ? 4.969 0.154 -8.749 1.00 95.19 109 HIS A O 1
ATOM 818 N N . TYR A 1 110 ? 3.771 -0.799 -7.110 1.00 91.88 110 TYR A N 1
ATOM 819 C CA . TYR A 1 110 ? 4.490 -2.067 -7.167 1.00 91.88 110 TYR A CA 1
ATOM 820 C C . TYR A 1 110 ? 4.197 -2.793 -8.477 1.00 91.88 110 TYR A C 1
ATOM 822 O O . TYR A 1 110 ? 5.132 -3.230 -9.143 1.00 91.88 110 TYR A O 1
ATOM 830 N N . GLU A 1 111 ? 2.925 -2.888 -8.862 1.00 90.69 111 GLU A N 1
ATOM 831 C CA . GLU A 1 111 ? 2.507 -3.496 -10.125 1.00 90.69 111 GLU A CA 1
ATOM 832 C C . GLU A 1 111 ? 3.063 -2.719 -11.328 1.00 90.69 111 GLU A C 1
ATOM 834 O O . GLU A 1 111 ? 3.653 -3.338 -12.210 1.00 90.69 111 GLU A O 1
ATOM 839 N N . ASP A 1 112 ? 2.999 -1.382 -11.326 1.00 90.81 112 ASP A N 1
ATOM 840 C CA . ASP A 1 112 ? 3.563 -0.537 -12.393 1.00 90.81 112 ASP A CA 1
ATOM 841 C C . ASP A 1 112 ? 5.072 -0.771 -12.579 1.00 90.81 112 ASP A C 1
ATOM 843 O O . ASP A 1 112 ? 5.569 -0.908 -13.700 1.00 90.81 112 ASP A O 1
ATOM 847 N N . LEU A 1 113 ? 5.827 -0.855 -11.477 1.00 88.19 113 LEU A N 1
ATOM 848 C CA . LEU A 1 113 ? 7.264 -1.133 -11.527 1.00 88.19 113 LEU A CA 1
ATOM 849 C C . LEU A 1 113 ? 7.581 -2.545 -12.036 1.00 88.19 113 LEU A C 1
ATOM 851 O O . LEU A 1 113 ? 8.683 -2.760 -12.549 1.00 88.19 113 LEU A O 1
ATOM 855 N N . HIS A 1 114 ? 6.635 -3.477 -11.909 1.00 85.88 114 HIS A N 1
ATOM 856 C CA . HIS A 1 114 ? 6.738 -4.860 -12.369 1.00 85.88 114 HIS A CA 1
ATOM 857 C C . HIS A 1 114 ? 5.955 -5.137 -13.658 1.00 85.88 114 HIS A C 1
ATOM 859 O O . HIS A 1 114 ? 5.889 -6.295 -14.057 1.00 85.88 114 HIS A O 1
ATOM 865 N N . ALA A 1 115 ? 5.411 -4.129 -14.344 1.00 83.38 115 ALA A N 1
ATOM 866 C CA . ALA A 1 115 ? 4.599 -4.340 -15.545 1.00 83.38 115 ALA A CA 1
ATOM 867 C C . ALA A 1 115 ? 5.358 -5.096 -16.655 1.00 83.38 115 ALA A C 1
ATOM 869 O O . ALA A 1 115 ? 4.787 -5.937 -17.344 1.00 83.38 115 ALA A O 1
ATOM 870 N N . ASP A 1 116 ? 6.669 -4.861 -16.768 1.00 75.25 116 ASP A N 1
ATOM 871 C CA . ASP A 1 116 ? 7.554 -5.554 -17.716 1.00 75.25 116 ASP A CA 1
ATOM 872 C C . ASP A 1 116 ? 8.185 -6.837 -17.130 1.00 75.25 116 ASP A C 1
ATOM 874 O O . ASP A 1 116 ? 8.988 -7.518 -17.783 1.00 75.25 116 ASP A O 1
ATOM 878 N N . CYS A 1 117 ? 7.869 -7.175 -15.874 1.00 77.31 117 CYS A N 1
ATOM 879 C CA . CYS A 1 117 ? 8.414 -8.340 -15.194 1.00 77.31 117 CYS A CA 1
ATOM 880 C C . CYS A 1 117 ? 7.699 -9.612 -15.651 1.00 77.31 117 CYS A C 1
ATOM 882 O O . CYS A 1 117 ? 6.544 -9.858 -15.329 1.00 77.31 117 CYS A O 1
ATOM 884 N N . ARG A 1 118 ? 8.432 -10.489 -16.340 1.00 69.62 118 ARG A N 1
ATOM 885 C CA . ARG A 1 118 ? 7.910 -11.783 -16.813 1.00 69.62 118 ARG A CA 1
ATOM 886 C C . ARG A 1 118 ? 7.939 -12.896 -15.761 1.00 69.62 118 ARG A C 1
ATOM 888 O O . ARG A 1 118 ? 7.605 -14.030 -16.072 1.00 69.62 118 ARG A O 1
ATOM 895 N N . GLN A 1 119 ? 8.385 -12.608 -14.537 1.00 66.56 119 GLN A N 1
ATOM 896 C CA . GLN A 1 119 ? 8.542 -13.617 -13.483 1.00 66.56 119 GLN A CA 1
ATOM 897 C C . GLN A 1 119 ? 7.264 -13.854 -12.660 1.00 66.56 119 GLN A C 1
ATOM 899 O O . GLN A 1 119 ? 7.169 -14.855 -11.955 1.00 66.56 119 GLN A O 1
ATOM 904 N N . THR A 1 120 ? 6.278 -12.962 -12.758 1.00 57.34 120 THR A N 1
ATOM 905 C CA . THR A 1 120 ? 4.989 -13.065 -12.053 1.00 57.34 120 THR A CA 1
ATOM 906 C C . THR A 1 120 ? 4.014 -14.040 -12.718 1.00 57.34 120 THR A C 1
ATOM 908 O O . THR A 1 120 ? 3.019 -14.425 -12.108 1.00 57.34 120 THR A O 1
ATOM 911 N N . GLU A 1 121 ? 4.303 -14.493 -13.940 1.00 62.62 121 GLU A N 1
ATOM 912 C CA . GLU A 1 121 ? 3.509 -15.505 -14.632 1.00 62.62 121 GLU A CA 1
ATOM 913 C C . GLU A 1 121 ? 3.974 -16.911 -14.239 1.00 62.62 121 GLU A C 1
ATOM 915 O O . GLU A 1 121 ? 4.999 -17.416 -14.701 1.00 62.62 121 GLU A O 1
ATOM 920 N N . ALA A 1 122 ? 3.197 -17.570 -13.382 1.00 64.19 122 ALA A N 1
ATOM 921 C CA . ALA A 1 122 ? 3.357 -18.991 -13.112 1.00 64.19 122 ALA A CA 1
ATOM 922 C C . ALA A 1 122 ? 2.965 -19.795 -14.362 1.00 64.19 122 ALA A C 1
ATOM 924 O O . ALA A 1 122 ? 1.782 -20.034 -14.611 1.00 64.19 122 ALA A O 1
ATOM 925 N N . LEU A 1 123 ? 3.949 -20.224 -15.155 1.00 63.56 123 LEU A N 1
ATOM 926 C CA . LEU A 1 123 ? 3.690 -21.060 -16.325 1.00 63.56 123 LEU A CA 1
ATOM 927 C C . LEU A 1 123 ? 3.649 -22.539 -15.908 1.00 63.56 123 LEU A C 1
ATOM 929 O O . LEU A 1 123 ? 4.670 -23.071 -15.454 1.00 63.56 123 LEU A O 1
ATOM 933 N N . PRO A 1 124 ? 2.503 -23.235 -16.051 1.00 64.56 124 PRO A N 1
ATOM 934 C CA . PRO A 1 124 ? 2.429 -24.655 -15.749 1.00 64.56 124 PRO A CA 1
ATOM 935 C C . PRO A 1 124 ? 3.290 -25.439 -16.740 1.00 64.56 124 PRO A C 1
ATOM 937 O O . PRO A 1 124 ? 3.212 -25.245 -17.955 1.00 64.56 124 PRO A O 1
ATOM 940 N N . LEU A 1 125 ? 4.113 -26.345 -16.219 1.00 64.81 125 LEU A N 1
ATOM 941 C CA . LEU A 1 125 ? 4.913 -27.226 -17.057 1.00 64.81 125 LEU A CA 1
ATOM 942 C C . LEU A 1 125 ? 4.034 -28.306 -17.704 1.00 64.81 125 LEU A C 1
ATOM 944 O O . LEU A 1 125 ? 3.282 -28.987 -16.996 1.00 64.81 125 LEU A O 1
ATOM 948 N N . PRO A 1 126 ? 4.153 -28.534 -19.026 1.00 67.81 126 PRO A N 1
ATOM 949 C CA . PRO A 1 126 ? 3.476 -29.652 -19.660 1.00 67.81 126 PRO A CA 1
ATOM 950 C C . PRO A 1 126 ? 3.938 -30.967 -19.020 1.00 67.81 126 PRO A C 1
ATOM 952 O O . PRO A 1 126 ? 5.134 -31.204 -18.862 1.00 67.81 126 PRO A O 1
ATOM 955 N N . HIS A 1 127 ? 2.981 -31.836 -18.689 1.00 75.62 127 HIS A N 1
ATOM 956 C CA . HIS A 1 127 ? 3.213 -33.192 -18.169 1.00 75.62 127 HIS A CA 1
ATOM 957 C C . HIS A 1 127 ? 3.814 -33.302 -16.759 1.00 75.62 127 HIS A C 1
ATOM 959 O O . HIS A 1 127 ? 4.179 -34.402 -16.345 1.00 75.62 127 HIS A O 1
ATOM 965 N N . SER A 1 128 ? 3.852 -32.221 -15.979 1.00 71.25 128 SER A N 1
ATOM 966 C CA . SER A 1 128 ? 4.207 -32.292 -14.558 1.00 71.25 128 SER A CA 1
ATOM 967 C C . SER A 1 128 ? 3.123 -31.681 -13.684 1.00 71.25 128 SER A C 1
ATOM 969 O O . SER A 1 128 ? 2.671 -30.565 -13.922 1.00 71.25 128 SER A O 1
ATOM 971 N N . THR A 1 129 ? 2.720 -32.406 -12.644 1.00 78.88 129 THR A N 1
ATOM 972 C CA . THR A 1 129 ? 1.785 -31.890 -11.640 1.00 78.88 129 THR A CA 1
ATOM 973 C C . THR A 1 129 ? 2.575 -31.144 -10.569 1.00 78.88 129 THR A C 1
ATOM 975 O O . THR A 1 129 ? 3.489 -31.714 -9.980 1.00 78.88 129 THR A O 1
ATOM 978 N N . GLY A 1 130 ? 2.232 -29.878 -10.319 1.00 71.50 130 GLY A N 1
ATOM 979 C CA . GLY A 1 130 ? 2.802 -29.088 -9.220 1.00 71.50 130 GLY A CA 1
ATOM 980 C C . GLY A 1 130 ? 4.177 -28.461 -9.476 1.00 71.50 130 GLY A C 1
ATOM 981 O O . GLY A 1 130 ? 4.736 -27.876 -8.553 1.00 71.50 130 GLY A O 1
ATOM 982 N N . LEU A 1 131 ? 4.720 -28.547 -10.697 1.00 71.50 131 LEU A N 1
ATOM 983 C CA . LEU A 1 131 ? 5.940 -27.830 -11.083 1.00 71.50 131 LEU A CA 1
ATOM 984 C C . LEU A 1 131 ? 5.594 -26.633 -11.978 1.00 71.50 131 LEU A C 1
ATOM 986 O O . LEU A 1 131 ? 4.824 -26.759 -12.932 1.00 71.50 131 LEU A O 1
ATOM 990 N N . LEU A 1 132 ? 6.187 -25.482 -11.669 1.00 70.88 132 LEU A N 1
ATOM 991 C CA . LEU A 1 132 ? 6.016 -24.230 -12.403 1.00 70.88 132 LEU A CA 1
ATOM 992 C C . LEU A 1 132 ? 7.342 -23.849 -13.072 1.00 70.88 132 LEU A C 1
ATOM 994 O O . LEU A 1 132 ? 8.394 -23.896 -12.432 1.00 70.88 132 LEU A O 1
ATOM 998 N N . LEU A 1 133 ? 7.301 -23.466 -14.351 1.00 65.81 133 LEU A N 1
ATOM 999 C CA . LEU A 1 133 ? 8.417 -22.763 -14.981 1.00 65.81 133 LEU A CA 1
ATOM 1000 C C . LEU A 1 133 ? 8.417 -21.331 -14.473 1.00 65.81 133 LEU A C 1
ATOM 1002 O O . LEU A 1 133 ? 7.425 -20.624 -14.621 1.00 65.81 133 LEU A O 1
ATOM 1006 N N . GLN A 1 134 ? 9.552 -20.904 -13.930 1.00 65.69 134 GLN A N 1
ATOM 1007 C CA . GLN A 1 134 ? 9.795 -19.510 -13.597 1.00 65.69 134 GLN A CA 1
ATOM 1008 C C . GLN A 1 134 ? 10.616 -18.887 -14.732 1.00 65.69 134 GLN A C 1
ATOM 1010 O O . GLN A 1 134 ? 11.800 -19.218 -14.878 1.00 65.69 134 GLN A O 1
ATOM 1015 N N . PRO A 1 135 ? 10.028 -18.014 -15.570 1.00 63.84 135 PRO A N 1
ATOM 1016 C CA . PRO A 1 135 ? 10.785 -17.300 -16.585 1.00 63.84 135 PRO A CA 1
ATOM 1017 C C . PRO A 1 135 ? 11.919 -16.504 -15.928 1.00 63.84 135 PRO A C 1
ATOM 1019 O O . PRO A 1 135 ? 11.739 -15.861 -14.887 1.00 63.84 135 PRO A O 1
ATOM 1022 N N . ARG A 1 136 ? 13.115 -16.539 -16.528 1.00 66.25 136 ARG A N 1
ATOM 1023 C CA . ARG A 1 136 ? 14.198 -15.631 -16.134 1.00 66.25 136 ARG A CA 1
ATOM 1024 C C . ARG A 1 136 ? 13.852 -14.240 -16.657 1.00 66.25 136 ARG A C 1
ATOM 1026 O O . ARG A 1 136 ? 13.806 -14.038 -17.871 1.00 66.25 136 ARG A O 1
ATOM 1033 N N . CYS A 1 137 ? 13.564 -13.305 -15.753 1.00 70.75 137 CYS A N 1
ATOM 1034 C CA . CYS A 1 137 ? 13.437 -11.903 -16.133 1.00 70.75 137 CYS A CA 1
ATOM 1035 C C . CYS A 1 137 ? 14.818 -11.372 -16.556 1.00 70.75 137 CYS A C 1
ATOM 1037 O O . CYS A 1 137 ? 15.844 -11.907 -16.165 1.00 70.75 137 CYS A O 1
ATOM 1039 N N . GLY A 1 138 ? 14.871 -10.330 -17.379 1.00 65.69 138 GLY A N 1
ATOM 1040 C CA . GLY A 1 138 ? 16.090 -9.519 -17.541 1.00 65.69 138 GLY A CA 1
ATOM 1041 C C . GLY A 1 138 ? 16.013 -8.211 -16.752 1.00 65.69 138 GLY A C 1
ATOM 1042 O O . GLY A 1 138 ? 16.896 -7.370 -16.867 1.00 65.69 138 GLY A O 1
ATOM 1043 N N . CYS A 1 139 ? 14.913 -8.010 -16.024 1.00 72.44 139 CYS A N 1
ATOM 1044 C CA . CYS A 1 139 ? 14.623 -6.790 -15.298 1.00 72.44 139 CYS A CA 1
ATOM 1045 C C . CYS A 1 139 ? 15.458 -6.711 -14.023 1.00 72.44 139 CYS A C 1
ATOM 1047 O O . CYS A 1 139 ? 15.637 -7.698 -13.315 1.00 72.44 139 CYS A O 1
ATOM 1049 N N . SER A 1 140 ? 15.889 -5.502 -13.688 1.00 67.06 140 SER A N 1
ATOM 1050 C CA . SER A 1 140 ? 16.658 -5.219 -12.477 1.00 67.06 140 SER A CA 1
ATOM 1051 C C . SER A 1 140 ? 15.889 -5.447 -11.169 1.00 67.06 140 SER A C 1
ATOM 1053 O O . SER A 1 140 ? 16.493 -5.454 -10.100 1.00 67.06 140 SER A O 1
ATOM 1055 N N . CYS A 1 141 ? 14.574 -5.690 -11.233 1.00 71.19 141 CYS A N 1
ATOM 1056 C CA . CYS A 1 141 ? 13.766 -6.127 -10.091 1.00 71.19 141 CYS A CA 1
ATOM 1057 C C . CYS A 1 141 ? 14.253 -7.471 -9.513 1.00 71.19 141 CYS A C 1
ATOM 1059 O O . CYS A 1 141 ? 14.086 -7.713 -8.312 1.00 71.19 141 CYS A O 1
ATOM 1061 N N . HIS A 1 142 ? 14.891 -8.306 -10.345 1.00 68.62 142 HIS A N 1
ATOM 1062 C CA . HIS A 1 142 ? 15.468 -9.596 -9.981 1.00 68.62 142 HIS A CA 1
ATOM 1063 C C . HIS A 1 142 ? 16.938 -9.636 -10.405 1.00 68.62 142 HIS A C 1
ATOM 1065 O O . HIS A 1 142 ? 17.258 -9.710 -11.590 1.00 68.62 142 HIS A O 1
ATOM 1071 N N . ASP A 1 143 ? 17.851 -9.575 -9.437 1.00 59.84 143 ASP A N 1
ATOM 1072 C CA . ASP A 1 143 ? 19.273 -9.700 -9.734 1.00 59.84 143 ASP A CA 1
ATOM 1073 C C . ASP A 1 143 ? 19.593 -11.159 -10.093 1.00 59.84 143 ASP A C 1
ATOM 1075 O O . ASP A 1 143 ? 19.517 -12.065 -9.264 1.00 59.84 143 ASP A O 1
ATOM 1079 N N . HIS A 1 144 ? 19.908 -11.407 -11.363 1.00 57.81 144 HIS A N 1
ATOM 1080 C CA . HIS A 1 144 ? 20.306 -12.728 -11.852 1.00 57.81 144 HIS A CA 1
ATOM 1081 C C . HIS A 1 144 ? 21.828 -12.941 -11.803 1.00 57.81 144 HIS A C 1
ATOM 1083 O O . HIS A 1 144 ? 22.314 -14.002 -12.207 1.00 57.81 144 HIS A O 1
ATOM 1089 N N . THR A 1 145 ? 22.584 -11.953 -11.318 1.00 49.41 145 THR A N 1
ATOM 1090 C CA . THR A 1 145 ? 24.043 -11.886 -11.478 1.00 49.41 145 THR A CA 1
ATOM 1091 C C . THR A 1 145 ? 24.812 -12.692 -10.426 1.00 49.41 145 THR A C 1
ATOM 1093 O O . THR A 1 145 ? 25.941 -13.116 -10.685 1.00 49.41 145 THR A O 1
ATOM 1096 N N . GLU A 1 146 ? 24.215 -13.022 -9.277 1.00 44.72 146 GLU A N 1
ATOM 1097 C CA . GLU A 1 146 ? 24.915 -13.808 -8.245 1.00 44.72 146 GLU A CA 1
ATOM 1098 C C . GLU A 1 146 ? 24.981 -15.320 -8.541 1.00 44.72 146 GLU A C 1
ATOM 1100 O O . GLU A 1 146 ? 25.845 -16.012 -8.008 1.00 44.72 146 GLU A O 1
ATOM 1105 N N . ALA A 1 147 ? 24.170 -15.847 -9.467 1.00 40.75 147 ALA A N 1
ATOM 1106 C CA . ALA A 1 147 ? 24.187 -17.277 -9.806 1.00 40.75 147 ALA A CA 1
ATOM 1107 C C . ALA A 1 147 ? 25.228 -17.676 -10.878 1.00 40.75 147 ALA A C 1
ATOM 1109 O O . ALA A 1 147 ? 25.391 -18.865 -11.149 1.00 40.75 147 ALA A O 1
ATOM 1110 N N . ALA A 1 148 ? 25.924 -16.719 -11.509 1.00 39.91 148 ALA A N 1
ATOM 1111 C CA . ALA A 1 148 ? 26.840 -16.989 -12.629 1.00 39.91 148 ALA A CA 1
ATOM 1112 C C . ALA A 1 148 ? 28.327 -16.692 -12.346 1.00 39.91 148 ALA A C 1
ATOM 1114 O O . ALA A 1 148 ? 29.167 -17.005 -13.187 1.00 39.91 148 ALA A O 1
ATOM 1115 N N . SER A 1 149 ? 28.681 -16.141 -11.179 1.00 37.69 149 SER A N 1
ATOM 1116 C CA . SER A 1 149 ? 30.056 -15.666 -10.918 1.00 37.69 149 SER A CA 1
ATOM 1117 C C . SER A 1 149 ? 30.906 -16.580 -10.022 1.00 37.69 149 SER A C 1
ATOM 1119 O O . SER A 1 149 ? 32.049 -16.251 -9.716 1.00 37.69 149 SER A O 1
ATOM 1121 N N . ALA A 1 150 ? 30.414 -17.763 -9.646 1.00 39.12 150 ALA A N 1
ATOM 1122 C CA . ALA A 1 150 ? 31.225 -18.781 -8.977 1.00 39.12 150 ALA A CA 1
ATOM 1123 C C . ALA A 1 150 ? 31.909 -19.709 -9.999 1.00 39.12 150 ALA A C 1
ATOM 1125 O O . ALA A 1 150 ? 31.616 -20.901 -10.076 1.00 39.12 150 ALA A O 1
ATOM 1126 N N . GLN A 1 151 ? 32.846 -19.173 -10.783 1.00 43.81 15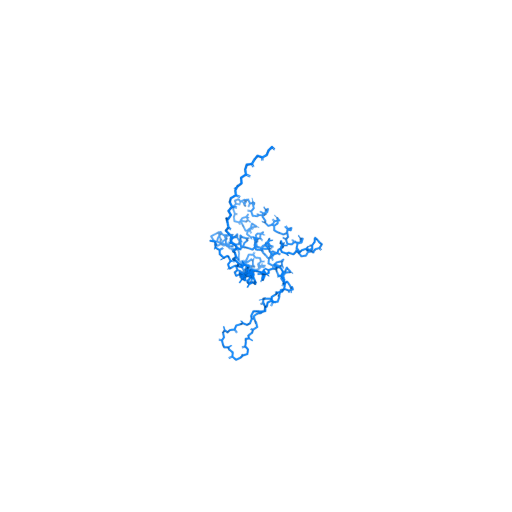1 GLN A N 1
ATOM 1127 C CA . GLN A 1 151 ? 33.929 -19.987 -11.335 1.00 43.81 151 GLN A CA 1
ATOM 1128 C C . GLN A 1 151 ? 35.256 -19.480 -10.766 1.00 43.81 151 GLN A C 1
ATOM 1130 O O . GLN A 1 151 ? 35.575 -18.304 -10.943 1.00 43.81 151 GLN A O 1
ATOM 1135 N N . PRO A 1 152 ? 36.054 -20.326 -10.090 1.00 40.84 152 PRO A N 1
ATOM 1136 C CA . PRO A 1 152 ? 37.431 -19.972 -9.801 1.00 40.84 152 PRO A CA 1
ATOM 1137 C C . PRO A 1 152 ? 38.182 -19.915 -11.134 1.00 40.84 152 PRO A C 1
ATOM 1139 O O . PRO A 1 152 ? 38.264 -20.906 -11.862 1.00 40.84 152 PRO A O 1
ATOM 1142 N N . SER A 1 153 ? 38.719 -18.745 -11.464 1.00 39.50 153 SER A N 1
ATOM 1143 C CA . SER A 1 153 ? 39.675 -18.578 -12.549 1.00 39.50 153 SER A CA 1
ATOM 1144 C C . SER A 1 153 ? 40.908 -19.434 -12.254 1.00 39.50 153 SER A C 1
ATOM 1146 O O . SER A 1 153 ? 41.746 -19.114 -11.412 1.00 39.50 153 SER A O 1
ATOM 1148 N N . VAL A 1 154 ? 41.008 -20.574 -12.932 1.00 45.16 154 VAL A N 1
ATOM 1149 C CA . VAL A 1 154 ? 42.203 -21.415 -12.895 1.00 45.16 154 VAL A CA 1
ATOM 1150 C C . VAL A 1 154 ? 43.243 -20.751 -13.798 1.00 45.16 154 VAL A C 1
ATOM 1152 O O . VAL A 1 154 ? 43.174 -20.847 -15.022 1.00 45.16 154 VAL A O 1
ATOM 1155 N N . SER A 1 155 ? 44.178 -20.015 -13.199 1.00 44.75 155 SER A N 1
ATOM 1156 C CA . SER A 1 155 ? 45.354 -19.486 -13.900 1.00 44.75 155 SER A CA 1
ATOM 1157 C C . SER A 1 155 ? 46.227 -20.639 -14.413 1.00 44.75 155 SER A C 1
ATOM 1159 O O . SER A 1 155 ? 46.453 -21.601 -13.671 1.00 44.75 155 SER A O 1
ATOM 1161 N N . PRO A 1 156 ? 46.765 -20.574 -15.644 1.00 42.97 156 PRO A N 1
ATOM 1162 C CA . PRO A 1 156 ? 47.636 -21.619 -16.144 1.00 42.97 156 PRO A CA 1
ATOM 1163 C C . PRO A 1 156 ? 49.017 -21.539 -15.484 1.00 42.97 156 PRO A C 1
ATOM 1165 O O . PRO A 1 156 ? 49.632 -20.480 -15.369 1.00 42.97 156 PRO A O 1
ATOM 1168 N N . HIS A 1 157 ? 49.476 -22.718 -15.074 1.00 41.50 157 HIS A N 1
ATOM 1169 C CA . HIS A 1 157 ? 50.835 -23.086 -14.696 1.00 41.50 157 HIS A CA 1
ATOM 1170 C C . HIS A 1 157 ? 51.946 -22.287 -15.404 1.00 41.50 157 HIS A C 1
ATOM 1172 O O . HIS A 1 157 ? 52.080 -22.352 -16.624 1.00 41.50 157 HIS A O 1
ATOM 1178 N N . GLN A 1 158 ? 52.864 -21.716 -14.619 1.00 43.69 158 GLN A N 1
ATOM 1179 C CA . GLN A 1 158 ? 54.285 -21.710 -14.973 1.00 43.69 158 GLN A CA 1
ATOM 1180 C C . GLN A 1 158 ? 55.093 -22.280 -13.811 1.00 43.69 158 GLN A C 1
ATOM 1182 O O . GLN A 1 158 ? 55.086 -21.765 -12.695 1.00 43.69 158 GLN A O 1
ATOM 1187 N N . GLY A 1 159 ? 55.725 -23.419 -14.086 1.00 37.12 159 GLY A N 1
ATOM 1188 C CA . GLY A 1 159 ? 56.556 -24.155 -13.156 1.00 37.12 159 GLY A CA 1
ATOM 1189 C C . GLY A 1 159 ? 58.041 -23.848 -13.322 1.00 37.12 159 GLY A C 1
ATOM 1190 O O . GLY A 1 159 ? 58.542 -23.724 -14.432 1.00 37.12 159 GLY A O 1
ATOM 1191 N N . LEU A 1 160 ? 58.696 -23.861 -12.161 1.00 42.91 160 LEU A N 1
ATOM 1192 C CA . LEU A 1 160 ? 60.031 -24.379 -11.859 1.00 42.91 160 LEU A CA 1
ATOM 1193 C C . LEU A 1 160 ? 61.290 -23.735 -12.471 1.00 42.91 160 LEU A C 1
ATOM 1195 O O . LEU A 1 160 ? 61.683 -24.026 -13.595 1.00 42.91 160 LEU A O 1
ATOM 1199 N N . GLY A 1 161 ? 62.080 -23.178 -11.542 1.00 36.09 161 GLY A N 1
ATOM 1200 C CA . GLY A 1 161 ? 63.477 -23.587 -11.332 1.00 36.09 161 GLY A CA 1
ATOM 1201 C C . GLY A 1 161 ? 64.530 -22.600 -11.844 1.00 36.09 161 GLY A C 1
ATOM 1202 O O . GLY A 1 161 ? 64.360 -22.034 -12.907 1.00 36.09 161 GLY A O 1
ATOM 1203 N N . LYS A 1 162 ? 65.672 -22.344 -11.200 1.00 41.12 162 LYS A N 1
ATOM 1204 C CA . LYS A 1 162 ? 66.407 -22.957 -10.080 1.00 41.12 162 LYS A CA 1
ATOM 1205 C C . LYS A 1 162 ? 67.489 -21.928 -9.653 1.00 41.12 162 LYS A C 1
ATOM 1207 O O . LYS A 1 162 ? 68.076 -21.289 -10.513 1.00 41.12 162 LYS A O 1
ATOM 1212 N N . SER A 1 163 ? 67.622 -21.656 -8.352 1.00 40.81 163 SER A N 1
ATOM 1213 C CA . SER A 1 163 ? 68.816 -21.864 -7.498 1.00 40.81 163 SER A CA 1
ATOM 1214 C C . SER A 1 163 ? 70.099 -21.039 -7.773 1.00 40.81 163 SER A C 1
ATOM 1216 O O . SER A 1 163 ? 70.736 -21.224 -8.801 1.00 40.81 163 SER A O 1
ATOM 1218 N N . VAL A 1 164 ? 70.459 -20.214 -6.771 1.00 47.31 164 VAL A N 1
ATOM 1219 C CA . VAL A 1 164 ? 71.796 -19.909 -6.182 1.00 47.31 164 VAL A CA 1
ATOM 1220 C C . VAL A 1 164 ? 73.062 -20.064 -7.044 1.00 47.31 164 VAL A C 1
ATOM 1222 O O . VAL A 1 164 ? 73.333 -21.152 -7.528 1.00 47.31 164 VAL A O 1
ATOM 1225 N N . ASP A 1 165 ? 73.918 -19.028 -7.098 1.00 40.97 165 ASP A N 1
ATOM 1226 C CA . ASP A 1 165 ? 75.080 -18.907 -6.190 1.00 40.97 165 ASP A CA 1
ATOM 1227 C C . ASP A 1 165 ? 75.943 -17.634 -6.391 1.00 40.97 165 ASP A C 1
ATOM 1229 O O . ASP A 1 165 ? 76.021 -17.064 -7.474 1.00 40.97 165 ASP A O 1
ATOM 1233 N N . ALA A 1 166 ? 76.615 -17.263 -5.294 1.00 43.22 166 ALA A N 1
ATOM 1234 C CA . ALA A 1 166 ? 77.936 -16.624 -5.163 1.00 43.22 166 ALA A CA 1
ATOM 1235 C C . ALA A 1 166 ? 78.270 -15.209 -5.729 1.00 43.22 166 ALA A C 1
ATOM 1237 O O . ALA A 1 166 ? 78.496 -14.976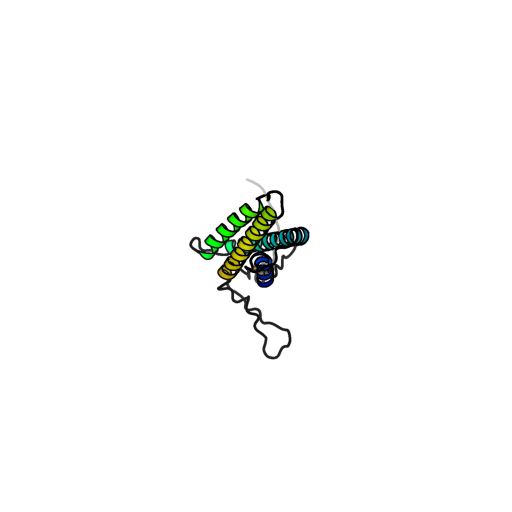 -6.912 1.00 43.22 166 ALA A O 1
ATOM 1238 N N . ARG A 1 167 ? 78.509 -14.301 -4.764 1.00 42.50 167 ARG A N 1
ATOM 1239 C CA . ARG A 1 167 ? 79.525 -13.211 -4.724 1.00 42.50 167 ARG A CA 1
ATOM 1240 C C . ARG A 1 167 ? 80.908 -13.672 -5.257 1.00 42.50 167 ARG A C 1
ATOM 1242 O O . ARG A 1 167 ? 81.207 -14.850 -5.071 1.00 42.50 167 ARG A O 1
ATOM 1249 N N . PRO A 1 168 ? 81.813 -12.786 -5.757 1.00 56.44 168 PRO A N 1
ATOM 1250 C CA . PRO A 1 168 ? 82.557 -11.886 -4.851 1.00 56.44 168 PRO A CA 1
ATOM 1251 C C . PRO A 1 168 ? 83.106 -10.536 -5.394 1.00 56.44 168 PRO A C 1
ATOM 1253 O O . PRO A 1 168 ? 83.242 -10.303 -6.584 1.00 56.44 168 PRO A O 1
ATOM 1256 N N . VAL A 1 169 ? 83.395 -9.679 -4.402 1.00 47.94 169 VAL A N 1
ATOM 1257 C CA . VAL A 1 169 ? 84.495 -8.707 -4.161 1.00 47.94 169 VAL A CA 1
ATOM 1258 C C . VAL A 1 169 ? 85.209 -7.917 -5.290 1.00 47.94 169 VAL A C 1
ATOM 1260 O O . VAL A 1 169 ? 85.739 -8.483 -6.232 1.00 47.94 169 VAL A O 1
ATOM 1263 N N . ALA A 1 170 ? 85.324 -6.607 -4.998 1.00 48.50 170 ALA A N 1
ATOM 1264 C CA . ALA A 1 170 ? 86.371 -5.601 -5.271 1.00 48.50 170 ALA A CA 1
ATOM 1265 C C . ALA A 1 170 ? 86.857 -5.310 -6.706 1.00 48.50 170 ALA A C 1
ATOM 1267 O O . ALA A 1 170 ? 87.424 -6.166 -7.374 1.00 48.50 170 ALA A O 1
ATOM 1268 N N . SER A 1 171 ? 86.803 -4.025 -7.078 1.00 54.00 171 SER A N 1
ATOM 1269 C CA . SER A 1 171 ? 87.945 -3.096 -6.964 1.00 54.00 171 SER A CA 1
ATOM 1270 C C . SER A 1 171 ? 87.460 -1.653 -6.864 1.00 54.00 171 SER A C 1
ATOM 1272 O O . SER A 1 171 ? 86.398 -1.357 -7.451 1.00 54.00 171 SER A O 1
#

Foldseek 3Di:
DDDPPDDPQPLVVLLVLLVQLVPPPRDQDDPVVLVVSLVVLVVLLVPLLVLLVQLLVLDDDPPPPLSVQLVVLSVVLVVLVPDDFDDDSVSSSVSSNVSSVSSNSSSVSVCVSCVQPQQPDFDDDPPDDPDTDGDDGPGSSDDPPVVPPPDPPDDDDDDDDDDDDDDDDDD